Protein AF-A0A3P7LWZ2-F1 (afdb_monomer_lite)

Radius of gyration: 20.84 Å; chains: 1; bounding box: 49×43×46 Å

Sequence (109 aa):
MTAKSAREDRRKGWTEITTIMKRASNFDDTRKLYYLIPQASGKLSSLNDSVRDVNGGFIADNVAKVKRWREHFEHLLNCGTKPTAPNPCFIYNRASSISYLSSAMRPAF

Organism: Dibothriocephalus latus (NCBI:txid60516)

pLDDT: mean 71.64, std 17.67, range [28.81, 95.06]

Secondary structure (DSSP, 8-state):
-PPP-HHHHHHHHHHHHHHHHHHHHHTT-HHHHHHHHHHHTT---------B-TTS-B---HHHHHHHHHHHHHHHHTTTS---SS-GGGTS-SHHHHHHHHHHSS---

Structure (mmCIF, N/CA/C/O backbone):
data_AF-A0A3P7LWZ2-F1
#
_entry.id   AF-A0A3P7LWZ2-F1
#
loop_
_atom_site.group_PDB
_atom_site.id
_atom_site.type_symbol
_atom_site.label_atom_id
_atom_site.label_alt_id
_atom_site.label_comp_id
_atom_site.label_asym_id
_atom_site.label_entity_id
_atom_site.label_seq_id
_atom_site.pdbx_PDB_ins_code
_atom_site.Cartn_x
_atom_site.Cartn_y
_atom_site.Cartn_z
_atom_site.occupancy
_atom_site.B_iso_or_equiv
_atom_site.auth_seq_id
_atom_site.auth_comp_id
_atom_site.auth_asym_id
_atom_site.auth_atom_id
_atom_site.pdbx_PDB_model_num
ATOM 1 N N . MET A 1 1 ? -16.871 27.681 22.297 1.00 55.81 1 MET A N 1
ATOM 2 C CA . MET A 1 1 ? -16.242 26.923 21.192 1.00 55.81 1 MET A CA 1
ATOM 3 C C . MET A 1 1 ? -15.370 25.845 21.807 1.00 55.81 1 MET A C 1
ATOM 5 O O . MET A 1 1 ? -14.496 26.177 22.594 1.00 55.81 1 MET A O 1
ATOM 9 N N . THR A 1 2 ? -15.643 24.572 21.538 1.00 70.00 2 THR A N 1
ATOM 10 C CA . THR A 1 2 ? -14.879 23.450 22.105 1.00 70.00 2 THR A CA 1
ATOM 11 C C . THR A 1 2 ? -13.550 23.327 21.362 1.00 70.00 2 THR A C 1
ATOM 13 O O . THR A 1 2 ? -13.542 23.171 20.142 1.00 70.00 2 THR A O 1
ATOM 16 N N . ALA A 1 3 ? -12.426 23.445 22.070 1.00 77.19 3 ALA A N 1
ATOM 17 C CA . ALA A 1 3 ? -11.104 23.318 21.464 1.00 77.19 3 ALA A CA 1
ATOM 18 C C . ALA A 1 3 ? -10.899 21.884 20.945 1.00 77.19 3 ALA A C 1
ATOM 20 O O . ALA A 1 3 ? -11.051 20.920 21.697 1.00 77.19 3 ALA A O 1
ATOM 21 N N . LYS A 1 4 ? -10.565 21.736 19.656 1.00 82.19 4 LYS A N 1
ATOM 22 C CA . LYS A 1 4 ? -10.196 20.436 19.080 1.00 82.19 4 LYS A CA 1
ATOM 23 C C . LYS A 1 4 ? -8.919 19.933 19.752 1.00 82.19 4 LYS A C 1
ATOM 25 O O . LYS A 1 4 ? -7.936 20.664 19.844 1.00 82.19 4 LYS A O 1
ATOM 30 N N . SER A 1 5 ? -8.944 18.687 20.221 1.00 89.12 5 SER A N 1
ATOM 31 C CA . SER A 1 5 ? -7.816 18.050 20.899 1.00 89.12 5 SER A CA 1
ATOM 32 C C . SER A 1 5 ? -7.225 16.966 20.010 1.00 89.12 5 SER A C 1
ATOM 34 O O . SER A 1 5 ? -7.844 15.927 19.795 1.00 89.12 5 SER A O 1
ATOM 36 N N . ALA A 1 6 ? -5.980 17.162 19.574 1.00 88.75 6 ALA A N 1
ATOM 37 C CA . ALA A 1 6 ? -5.248 16.174 18.779 1.00 88.75 6 ALA A CA 1
ATOM 38 C C . ALA A 1 6 ? -5.133 14.804 19.480 1.00 88.75 6 ALA A C 1
ATOM 40 O O . ALA A 1 6 ? -5.048 13.763 18.828 1.00 88.75 6 ALA A O 1
ATOM 41 N N . ARG A 1 7 ? -5.147 14.786 20.821 1.00 89.19 7 ARG A N 1
ATOM 42 C CA . ARG A 1 7 ? -5.149 13.541 21.604 1.00 89.19 7 ARG A CA 1
ATOM 43 C C . ARG A 1 7 ? -6.454 12.771 21.429 1.00 89.19 7 ARG A C 1
ATOM 45 O O . ARG A 1 7 ? -6.420 11.550 21.298 1.00 89.19 7 ARG A O 1
ATOM 52 N N . GLU A 1 8 ? -7.574 13.484 21.416 1.00 90.81 8 GLU A N 1
ATOM 53 C CA . GLU A 1 8 ? -8.898 12.888 21.263 1.00 90.81 8 GLU A CA 1
ATOM 54 C C . GLU A 1 8 ? -9.111 12.371 19.838 1.00 90.81 8 GLU A C 1
ATOM 56 O O . GLU A 1 8 ? -9.557 11.239 19.655 1.00 90.81 8 GLU A O 1
ATOM 61 N N . ASP A 1 9 ? -8.672 13.135 18.836 1.00 86.94 9 ASP A N 1
ATOM 62 C CA . ASP A 1 9 ? -8.718 12.712 17.432 1.00 86.94 9 ASP A CA 1
ATOM 63 C C . ASP A 1 9 ? -7.891 11.437 17.203 1.00 86.94 9 ASP A C 1
ATOM 65 O O . ASP A 1 9 ? -8.357 10.480 16.580 1.00 86.94 9 ASP A O 1
ATOM 69 N N . ARG A 1 10 ? -6.686 11.368 17.787 1.00 87.56 10 ARG A N 1
ATOM 70 C CA . ARG A 1 10 ? -5.851 10.160 17.741 1.00 87.56 10 ARG A CA 1
ATOM 71 C C . ARG A 1 10 ? -6.535 8.972 18.415 1.00 87.56 10 ARG A C 1
ATOM 73 O O . ARG A 1 10 ? -6.518 7.873 17.864 1.00 87.56 10 ARG A O 1
ATOM 80 N N . ARG A 1 11 ? -7.127 9.172 19.599 1.00 88.88 11 ARG A N 1
ATOM 81 C CA . ARG A 1 11 ? -7.851 8.121 20.334 1.00 88.88 11 ARG A CA 1
ATOM 82 C C . ARG A 1 11 ? -8.994 7.560 19.490 1.00 88.88 11 ARG A C 1
ATOM 84 O O . ARG A 1 11 ? -9.110 6.342 19.365 1.00 88.88 11 ARG A O 1
ATOM 91 N N . LYS A 1 12 ? -9.768 8.442 18.855 1.00 90.50 12 LYS A N 1
ATOM 92 C CA . LYS A 1 12 ? -10.863 8.070 17.957 1.00 90.50 12 LYS A CA 1
ATOM 93 C C . LYS A 1 12 ? -10.370 7.241 16.765 1.00 90.50 12 LYS A C 1
ATOM 95 O O . LYS A 1 12 ? -10.927 6.176 16.501 1.00 90.50 12 LYS A O 1
ATOM 100 N N . GLY A 1 13 ? -9.275 7.655 16.123 1.00 86.56 13 GLY A N 1
ATOM 101 C CA . GLY A 1 13 ? -8.666 6.894 15.025 1.00 86.56 13 GLY A CA 1
ATOM 102 C C . GLY A 1 13 ? -8.256 5.471 15.428 1.00 86.56 13 GLY A C 1
ATOM 103 O O . GLY A 1 13 ? -8.552 4.512 14.719 1.00 86.56 13 GLY A O 1
ATOM 104 N N . TRP A 1 14 ? -7.661 5.293 16.613 1.00 88.19 14 TRP A N 1
ATOM 105 C CA . TRP A 1 14 ? -7.301 3.956 17.110 1.00 88.19 14 TRP A CA 1
ATOM 106 C C . TRP A 1 14 ? -8.509 3.074 17.415 1.00 88.19 14 TRP A C 1
ATOM 108 O O . TRP A 1 14 ? -8.487 1.874 17.119 1.00 88.19 14 TRP A O 1
ATOM 118 N N . THR A 1 15 ? -9.571 3.647 17.989 1.00 92.00 15 THR A N 1
ATOM 119 C CA . THR A 1 15 ? -10.803 2.891 18.258 1.00 92.00 15 THR A CA 1
ATOM 120 C C . THR A 1 15 ? -11.467 2.409 16.973 1.00 92.00 15 THR A C 1
ATOM 122 O O . THR A 1 15 ? -11.976 1.287 16.919 1.00 92.00 15 THR A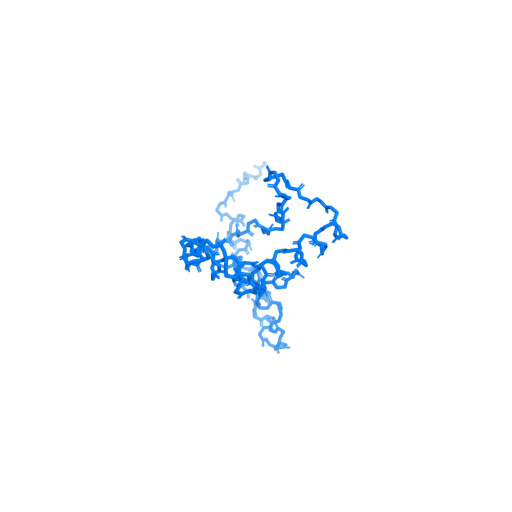 O 1
ATOM 125 N N . GLU A 1 16 ? -11.405 3.216 15.916 1.00 91.06 16 GLU A N 1
ATOM 126 C CA . GLU A 1 16 ? -11.945 2.870 14.608 1.00 91.06 16 GLU A CA 1
ATOM 127 C C . GLU A 1 16 ? -11.145 1.735 13.954 1.00 91.06 16 GLU A C 1
ATOM 129 O O . GLU A 1 16 ? -11.731 0.702 13.625 1.00 91.06 16 GLU A O 1
ATOM 134 N N . ILE A 1 17 ? -9.810 1.842 13.890 1.00 88.00 17 ILE A N 1
ATOM 135 C CA . ILE A 1 17 ? -8.930 0.780 13.360 1.00 88.00 17 ILE A CA 1
ATOM 136 C C . ILE A 1 17 ? -9.158 -0.544 14.102 1.00 88.00 17 ILE A C 1
ATOM 138 O O . ILE A 1 17 ? -9.350 -1.585 13.472 1.00 88.00 17 ILE A O 1
ATOM 142 N N . THR A 1 18 ? -9.222 -0.505 15.437 1.00 91.94 18 THR A N 1
ATOM 143 C CA . THR A 1 18 ? -9.465 -1.698 16.270 1.00 91.94 18 THR A CA 1
ATOM 144 C C . THR A 1 18 ? -10.814 -2.347 15.946 1.00 91.94 18 THR A C 1
ATOM 146 O O . THR A 1 18 ? -10.918 -3.569 15.827 1.00 91.94 18 THR A O 1
ATOM 149 N N . THR A 1 19 ? -11.857 -1.534 15.759 1.00 94.06 19 THR A N 1
ATOM 150 C CA . THR A 1 19 ? -13.205 -2.019 15.435 1.00 94.06 19 THR A CA 1
ATOM 151 C C . THR A 1 19 ? -13.247 -2.677 14.059 1.00 94.06 19 THR A C 1
ATOM 153 O O . THR A 1 19 ? -13.862 -3.734 13.896 1.00 94.06 19 THR A O 1
ATOM 156 N N . ILE A 1 20 ? -12.577 -2.085 13.067 1.00 91.12 20 ILE A N 1
ATOM 157 C CA . ILE A 1 20 ? -12.528 -2.632 11.708 1.00 91.12 20 ILE A CA 1
ATOM 158 C C . ILE A 1 20 ? -11.717 -3.935 11.689 1.00 91.12 20 ILE A C 1
ATOM 160 O O . ILE A 1 20 ? -12.185 -4.908 11.101 1.00 91.12 20 ILE A O 1
ATOM 164 N N . MET A 1 21 ? -10.569 -3.997 12.375 1.00 91.31 21 MET A N 1
ATOM 165 C CA . MET A 1 21 ? -9.768 -5.226 12.483 1.00 91.31 21 MET A CA 1
ATOM 166 C C . MET A 1 21 ? -10.558 -6.359 13.139 1.00 91.31 21 MET A C 1
ATOM 168 O O . MET A 1 21 ? -10.573 -7.473 12.622 1.00 91.31 21 MET A O 1
ATOM 172 N N . LYS A 1 22 ? -11.279 -6.068 14.229 1.00 93.62 22 LYS A N 1
ATOM 173 C CA . LYS A 1 22 ? -12.130 -7.057 14.905 1.00 93.62 22 LYS A CA 1
ATOM 174 C C . LYS A 1 22 ? -13.222 -7.594 13.979 1.00 93.62 22 LYS A C 1
ATOM 176 O O . LYS A 1 22 ? -13.439 -8.798 13.925 1.00 93.62 22 LYS A O 1
ATOM 181 N N . ARG A 1 23 ? -13.890 -6.717 13.221 1.00 94.56 23 ARG A N 1
ATOM 182 C CA . ARG A 1 23 ? -14.892 -7.140 12.228 1.00 94.56 23 ARG A CA 1
ATOM 183 C C . ARG A 1 23 ? -14.268 -7.988 11.126 1.00 94.56 23 ARG A C 1
ATOM 185 O O . ARG A 1 23 ? -14.815 -9.033 10.815 1.00 94.56 23 ARG A O 1
ATOM 192 N N . ALA A 1 24 ? -13.137 -7.562 10.566 1.00 91.75 24 ALA A N 1
ATOM 193 C CA . ALA A 1 24 ? -12.443 -8.310 9.521 1.00 91.75 24 ALA A CA 1
ATOM 194 C C . ALA A 1 24 ? -12.023 -9.707 10.006 1.00 91.75 24 ALA A C 1
ATOM 196 O O . ALA A 1 24 ? -12.224 -10.675 9.285 1.00 91.75 24 ALA A O 1
ATOM 197 N N . SER A 1 25 ? -11.544 -9.827 11.249 1.00 90.94 25 SER A N 1
ATOM 198 C CA . SER A 1 2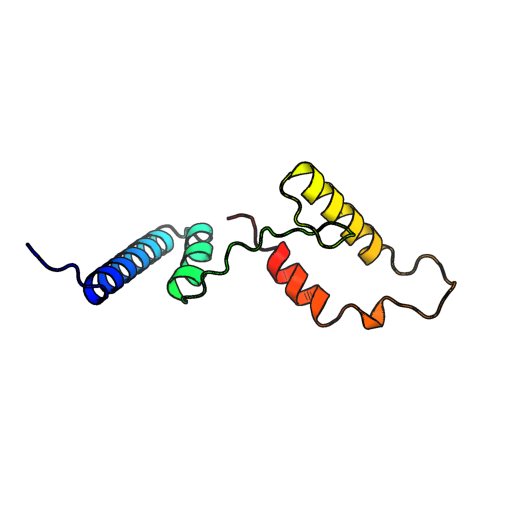5 ? -11.236 -11.122 11.869 1.00 90.94 25 SER A CA 1
ATOM 199 C C . SER A 1 25 ? -12.469 -11.999 12.050 1.00 90.94 25 SER A C 1
ATOM 201 O O . SER A 1 25 ? -12.390 -13.191 11.803 1.00 90.94 25 SER A O 1
ATOM 203 N N . ASN A 1 26 ? -13.608 -11.435 12.456 1.00 95.06 26 ASN A N 1
ATOM 204 C CA . ASN A 1 26 ? -14.843 -12.210 12.604 1.00 95.06 26 ASN A CA 1
ATOM 205 C C . ASN A 1 26 ? -15.396 -12.724 11.263 1.00 95.06 26 ASN A C 1
ATOM 207 O O . ASN A 1 26 ? -16.155 -13.686 11.254 1.00 95.06 26 ASN A O 1
ATOM 211 N N . PHE A 1 27 ? -15.066 -12.056 10.156 1.00 93.75 27 PHE A N 1
ATOM 212 C CA . PHE A 1 27 ? -15.481 -12.446 8.807 1.00 93.75 27 PHE A CA 1
ATOM 213 C C . PHE A 1 27 ? -14.392 -13.216 8.043 1.00 93.75 27 PHE A C 1
ATOM 215 O O . PHE A 1 27 ? -14.557 -13.431 6.845 1.00 93.75 27 PHE A O 1
ATOM 222 N N . ASP A 1 28 ? -13.280 -13.579 8.699 1.00 92.44 28 ASP A N 1
ATOM 223 C CA . ASP A 1 28 ? -12.083 -1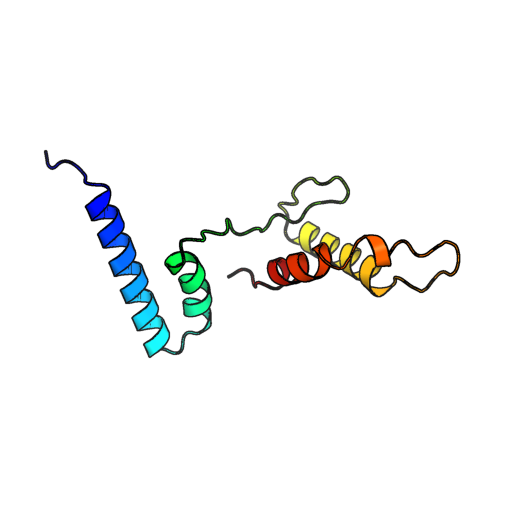4.155 8.066 1.00 92.44 28 ASP A CA 1
ATOM 224 C C . ASP A 1 28 ? -11.630 -13.390 6.803 1.00 92.44 28 ASP A C 1
ATOM 226 O O . ASP A 1 28 ? -11.055 -13.940 5.858 1.00 92.44 28 ASP A O 1
ATOM 230 N N . ASP A 1 29 ? -11.857 -12.072 6.791 1.00 91.44 29 ASP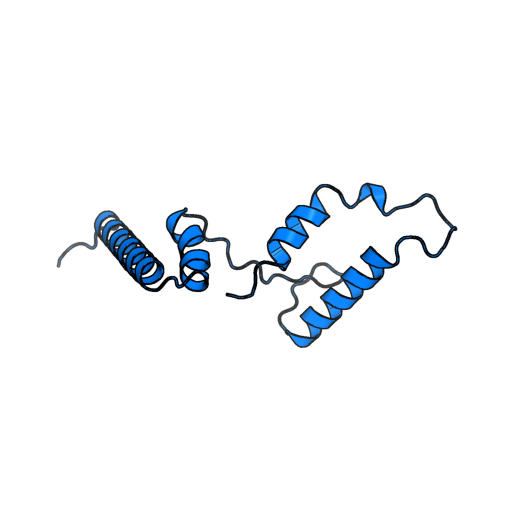 A N 1
ATOM 231 C CA . ASP A 1 29 ? -11.484 -11.176 5.700 1.00 91.44 29 ASP A CA 1
ATOM 232 C C . ASP A 1 29 ? -9.990 -10.849 5.798 1.00 91.44 29 ASP A C 1
ATOM 234 O O . ASP A 1 29 ? -9.544 -9.779 6.234 1.00 91.44 29 ASP A O 1
ATOM 238 N N . THR A 1 30 ? -9.200 -11.843 5.407 1.00 88.50 30 THR A N 1
ATOM 239 C CA . THR A 1 30 ? -7.735 -11.820 5.412 1.00 88.50 30 THR A CA 1
ATOM 240 C C . THR A 1 30 ? -7.160 -10.694 4.553 1.00 88.50 30 THR A C 1
ATOM 242 O O . THR A 1 30 ? -6.126 -10.127 4.913 1.00 88.50 30 THR A O 1
ATOM 245 N N . ARG A 1 31 ? -7.843 -10.298 3.467 1.00 87.44 31 ARG A N 1
ATOM 246 C CA . ARG A 1 31 ? -7.443 -9.149 2.634 1.00 87.44 31 ARG A CA 1
ATOM 247 C C . ARG A 1 31 ? -7.552 -7.852 3.420 1.00 87.44 31 ARG A C 1
ATOM 249 O O . ARG A 1 31 ? -6.605 -7.074 3.482 1.00 87.44 31 ARG A O 1
ATOM 256 N N . LYS A 1 32 ? -8.681 -7.639 4.088 1.00 87.38 32 LYS A N 1
ATOM 257 C CA . LYS A 1 32 ? -8.909 -6.429 4.879 1.00 87.38 32 LYS A CA 1
ATOM 258 C C . LYS A 1 32 ? -7.996 -6.354 6.100 1.00 87.38 32 LYS A C 1
ATOM 260 O O . LYS A 1 32 ? -7.493 -5.277 6.417 1.00 87.38 32 LYS A O 1
ATOM 265 N N . LEU A 1 33 ? -7.712 -7.489 6.740 1.00 87.12 33 LEU A N 1
ATOM 266 C CA . LEU A 1 33 ? -6.694 -7.571 7.791 1.00 87.12 33 LEU A CA 1
ATOM 267 C C . LEU A 1 33 ? -5.305 -7.168 7.274 1.00 87.12 33 LEU A C 1
ATOM 269 O O . LEU A 1 33 ? -4.613 -6.402 7.946 1.00 87.12 33 LEU A O 1
ATOM 273 N N . TYR A 1 34 ? -4.923 -7.604 6.071 1.00 83.12 34 TYR A N 1
ATOM 274 C CA . TYR A 1 34 ? -3.639 -7.251 5.463 1.00 83.12 34 TYR A CA 1
ATOM 275 C C . TYR A 1 34 ? -3.455 -5.730 5.273 1.00 83.12 34 TYR A C 1
ATOM 277 O O . TYR A 1 34 ? -2.359 -5.235 5.542 1.00 83.12 34 TYR A O 1
ATOM 285 N N . TYR A 1 35 ? -4.501 -4.958 4.930 1.00 82.56 35 TYR A N 1
ATOM 286 C CA . TYR A 1 35 ? -4.408 -3.478 4.854 1.00 82.56 35 TYR A CA 1
ATOM 287 C C . TYR A 1 35 ? -4.359 -2.780 6.196 1.00 82.56 35 TYR A C 1
ATOM 289 O O . TYR A 1 35 ? -3.739 -1.723 6.331 1.00 82.56 35 TYR A O 1
ATOM 297 N N . LEU A 1 36 ? -5.036 -3.344 7.191 1.00 85.81 36 LEU A N 1
ATOM 298 C CA . LEU A 1 36 ? -5.160 -2.711 8.497 1.00 85.81 36 LEU A CA 1
ATOM 299 C C . LEU A 1 36 ? -3.897 -2.885 9.340 1.00 85.81 36 LEU A C 1
ATOM 301 O O . LEU A 1 36 ? -3.599 -2.018 10.156 1.00 85.81 36 LEU A O 1
ATOM 305 N N . ILE A 1 37 ? -3.122 -3.954 9.128 1.00 84.75 37 ILE A N 1
ATOM 306 C CA . ILE A 1 37 ? -1.869 -4.210 9.856 1.00 84.75 37 ILE A CA 1
ATOM 307 C C . ILE A 1 37 ? -0.853 -3.056 9.686 1.00 84.75 37 ILE A C 1
ATOM 309 O O . ILE A 1 37 ? -0.357 -2.560 10.701 1.00 84.75 37 ILE A O 1
ATOM 313 N N . PRO A 1 38 ? -0.563 -2.548 8.468 1.00 81.00 38 PRO A N 1
ATOM 314 C CA . PRO A 1 38 ? 0.264 -1.355 8.283 1.00 81.00 38 PRO A CA 1
ATOM 315 C C . PRO A 1 38 ? -0.270 -0.117 9.013 1.00 81.00 38 PRO A C 1
ATOM 317 O O . PRO A 1 38 ? 0.494 0.543 9.721 1.00 81.00 38 PRO A O 1
ATOM 320 N N . GLN A 1 39 ? -1.578 0.155 8.922 1.00 78.25 39 GLN A N 1
ATOM 321 C CA . GLN A 1 39 ? -2.206 1.306 9.585 1.00 78.25 39 GLN A CA 1
ATOM 322 C C . GLN A 1 39 ? -2.083 1.216 11.111 1.00 78.25 39 GLN A C 1
ATOM 324 O O . GLN A 1 39 ? -1.668 2.175 11.761 1.00 78.25 39 GLN A O 1
ATOM 329 N N . ALA A 1 40 ? -2.348 0.036 11.676 1.00 78.38 40 ALA A N 1
ATOM 330 C CA . ALA A 1 40 ? -2.197 -0.241 13.100 1.00 78.38 40 ALA A CA 1
ATOM 331 C C . ALA A 1 40 ? -0.730 -0.232 13.564 1.00 78.38 40 ALA A C 1
ATOM 333 O O . ALA A 1 40 ? -0.449 0.017 14.731 1.00 78.38 40 ALA A O 1
ATOM 334 N N . SER A 1 41 ? 0.224 -0.473 12.662 1.00 77.06 41 SER A N 1
ATOM 335 C CA . SER A 1 41 ? 1.657 -0.396 12.970 1.00 77.06 41 SER A CA 1
ATOM 336 C C . SER A 1 41 ? 2.227 1.028 12.909 1.00 77.06 41 SER A C 1
ATOM 338 O O . SER A 1 41 ? 3.410 1.227 13.179 1.00 77.06 41 SER A O 1
ATOM 340 N N . GLY A 1 42 ? 1.428 2.025 12.507 1.00 70.38 42 GLY A N 1
ATOM 341 C CA . GLY A 1 42 ? 1.896 3.399 12.292 1.00 70.38 42 GLY A CA 1
ATOM 342 C C . GLY A 1 42 ? 2.819 3.567 11.077 1.00 70.38 42 GLY A C 1
ATOM 343 O O . GLY A 1 42 ? 3.191 4.691 10.743 1.00 70.38 42 GLY A O 1
ATOM 344 N N . LYS A 1 43 ? 3.153 2.481 10.366 1.00 66.81 43 LYS A N 1
ATOM 345 C CA . LYS A 1 43 ? 3.734 2.529 9.024 1.00 66.81 43 LYS A CA 1
ATOM 346 C C . LYS A 1 43 ? 2.609 2.781 8.027 1.00 66.81 43 LYS A C 1
ATOM 348 O O . LYS A 1 43 ? 2.122 1.860 7.373 1.00 66.81 43 LYS A O 1
ATOM 353 N N . LEU A 1 44 ? 2.257 4.051 7.837 1.00 55.94 44 LEU A N 1
ATOM 354 C CA . LEU A 1 44 ? 1.806 4.472 6.515 1.00 55.94 44 LEU A CA 1
ATOM 355 C C . LEU A 1 44 ? 3.014 4.334 5.585 1.00 55.94 44 LEU A C 1
ATOM 357 O O . LEU A 1 44 ? 3.763 5.285 5.368 1.00 55.94 44 LEU A O 1
ATOM 361 N N . SER A 1 45 ? 3.247 3.136 5.046 1.00 54.78 45 SER A N 1
ATOM 362 C CA . SER A 1 45 ? 3.939 3.085 3.769 1.00 54.78 45 SER A CA 1
ATOM 363 C C . SER A 1 45 ? 3.018 3.834 2.821 1.00 54.78 45 SER A C 1
ATOM 365 O O . SER A 1 45 ? 1.964 3.306 2.468 1.00 54.78 45 SER A O 1
ATOM 367 N N . SER A 1 46 ? 3.373 5.078 2.479 1.00 51.81 46 SER A N 1
ATOM 368 C CA . SER A 1 46 ? 2.914 5.688 1.233 1.00 51.81 46 SER A CA 1
ATOM 369 C C . SER A 1 46 ? 2.943 4.566 0.208 1.00 51.81 46 SER A C 1
ATOM 371 O O . SER A 1 46 ? 4.001 3.947 0.047 1.00 51.81 46 SER A O 1
ATOM 373 N N . LEU A 1 47 ? 1.766 4.187 -0.301 1.00 51.19 47 LEU A N 1
ATOM 374 C CA . LEU A 1 47 ? 1.607 3.086 -1.237 1.00 51.19 47 LEU A CA 1
ATOM 375 C C . LEU A 1 47 ? 2.645 3.334 -2.323 1.00 51.19 47 LEU A C 1
ATOM 377 O O . LEU A 1 47 ? 2.549 4.311 -3.063 1.00 51.19 47 LEU A O 1
ATOM 381 N N . ASN A 1 48 ? 3.717 2.547 -2.305 1.00 55.81 48 ASN A N 1
ATOM 382 C CA . ASN A 1 48 ? 4.924 2.850 -3.057 1.00 55.81 48 ASN A CA 1
ATOM 383 C C . ASN A 1 48 ? 4.698 2.352 -4.486 1.00 55.81 48 ASN A C 1
ATOM 385 O O . ASN A 1 48 ? 5.424 1.506 -4.991 1.00 55.81 48 ASN A O 1
ATOM 389 N N . ASP A 1 49 ? 3.646 2.867 -5.123 1.00 57.69 49 ASP A N 1
ATOM 390 C CA . ASP A 1 49 ? 3.246 2.635 -6.510 1.00 57.69 49 ASP A CA 1
ATOM 391 C C . ASP A 1 49 ? 4.154 3.428 -7.469 1.00 57.69 49 ASP A C 1
ATOM 393 O O . ASP A 1 49 ? 3.757 3.986 -8.491 1.00 57.69 49 ASP A O 1
ATOM 397 N N . SER A 1 50 ? 5.418 3.542 -7.073 1.00 68.81 50 SER A N 1
ATOM 398 C CA . SER A 1 50 ? 6.408 4.409 -7.672 1.00 68.81 50 SER A CA 1
ATOM 399 C C . SER A 1 50 ? 7.303 3.569 -8.584 1.00 68.81 50 SER A C 1
ATOM 401 O O . SER A 1 50 ? 8.511 3.426 -8.399 1.00 68.81 50 SER A O 1
ATOM 403 N N . VAL A 1 51 ? 6.679 2.945 -9.589 1.00 75.12 51 VAL A N 1
ATOM 404 C CA . VAL A 1 51 ? 7.422 2.290 -10.673 1.00 75.12 51 VAL A CA 1
ATOM 405 C C . VAL A 1 51 ? 8.171 3.377 -11.432 1.00 75.12 51 VAL A C 1
ATOM 407 O O . VAL A 1 51 ? 7.573 4.364 -11.864 1.00 75.12 51 VAL A O 1
ATOM 410 N N . ARG A 1 52 ? 9.487 3.209 -11.568 1.00 82.19 52 ARG A N 1
ATOM 411 C CA . ARG A 1 52 ? 10.355 4.165 -12.254 1.00 82.19 52 ARG A CA 1
ATOM 412 C C . ARG A 1 52 ? 10.727 3.676 -13.649 1.00 82.19 52 ARG A C 1
ATOM 414 O O . ARG A 1 52 ? 10.939 2.479 -13.862 1.00 82.19 52 ARG A O 1
ATOM 421 N N . ASP A 1 53 ? 10.825 4.600 -14.590 1.00 79.19 53 ASP A N 1
ATOM 422 C CA . ASP A 1 53 ? 11.362 4.341 -15.921 1.00 79.19 53 ASP A CA 1
ATOM 423 C C . ASP A 1 53 ? 12.885 4.098 -15.881 1.00 79.19 53 ASP A C 1
ATOM 425 O O . ASP A 1 53 ? 13.515 4.090 -14.819 1.00 79.19 53 ASP A O 1
ATOM 429 N N . VAL A 1 54 ? 13.489 3.852 -17.046 1.00 77.69 54 VAL A N 1
ATOM 430 C CA . VAL A 1 54 ? 14.947 3.651 -17.182 1.00 77.69 54 VAL A CA 1
ATOM 431 C C . VAL A 1 54 ? 15.746 4.870 -16.698 1.00 77.69 54 VAL A C 1
ATOM 433 O O . VAL A 1 54 ? 16.864 4.710 -16.218 1.00 77.69 54 VAL A O 1
ATOM 436 N N . ASN A 1 55 ? 15.161 6.066 -16.769 1.00 83.44 55 ASN A N 1
ATOM 437 C CA . ASN A 1 55 ? 15.780 7.333 -16.384 1.00 83.44 55 ASN A CA 1
ATOM 438 C C . ASN A 1 55 ? 15.516 7.700 -14.909 1.00 83.44 55 ASN A C 1
ATOM 440 O O . ASN A 1 55 ? 15.966 8.744 -14.437 1.00 83.44 55 ASN A O 1
ATOM 444 N N . GLY A 1 56 ? 14.797 6.853 -14.163 1.00 76.81 56 GLY A N 1
ATOM 445 C CA . GLY A 1 56 ? 14.473 7.052 -12.752 1.00 76.81 56 GLY A CA 1
ATOM 446 C C . GLY A 1 56 ? 13.232 7.913 -12.475 1.00 76.81 56 GLY A C 1
ATOM 447 O O . GLY A 1 56 ? 12.948 8.166 -11.297 1.00 76.81 56 GLY A O 1
ATOM 448 N N . GLY A 1 57 ? 12.500 8.338 -13.510 1.00 83.44 57 GLY A N 1
ATOM 449 C CA . GLY A 1 57 ? 11.253 9.102 -13.418 1.00 83.44 57 GLY A CA 1
ATOM 450 C C . GLY A 1 57 ? 10.043 8.216 -13.117 1.00 83.44 57 GLY A C 1
ATOM 451 O O . GLY A 1 57 ? 10.019 7.048 -13.489 1.00 83.44 57 GLY A O 1
ATOM 452 N N . PHE A 1 58 ? 9.035 8.741 -12.417 1.00 81.06 58 PHE A N 1
ATOM 453 C CA . PHE A 1 58 ? 7.856 7.955 -12.034 1.00 81.06 58 PHE A CA 1
ATOM 454 C C . PHE A 1 58 ? 6.895 7.742 -13.204 1.00 81.06 58 PHE A C 1
ATOM 456 O O . PHE A 1 58 ? 6.536 8.682 -13.911 1.00 81.06 58 PHE A O 1
ATOM 463 N N . ILE A 1 59 ? 6.427 6.506 -13.359 1.00 82.25 59 ILE A N 1
ATOM 464 C CA . ILE A 1 59 ? 5.449 6.125 -14.372 1.00 82.25 59 ILE A CA 1
ATOM 465 C C . ILE A 1 59 ? 4.057 6.176 -13.742 1.00 82.25 59 ILE A C 1
ATOM 467 O O . ILE A 1 59 ? 3.755 5.394 -12.846 1.00 82.25 59 ILE A O 1
ATOM 471 N N . ALA A 1 60 ? 3.201 7.078 -14.220 1.00 81.12 60 ALA A N 1
ATOM 472 C CA . ALA A 1 60 ? 1.815 7.176 -13.758 1.00 81.12 60 ALA A CA 1
ATOM 473 C C . ALA A 1 60 ? 0.880 6.179 -14.470 1.00 81.12 60 ALA A C 1
ATOM 475 O O . ALA A 1 60 ? -0.034 5.640 -13.851 1.00 81.12 60 ALA A O 1
ATOM 476 N N . ASP A 1 61 ? 1.121 5.917 -15.758 1.00 86.25 61 ASP A N 1
ATOM 477 C CA . ASP A 1 61 ? 0.267 5.062 -16.586 1.00 86.25 61 ASP A CA 1
ATOM 478 C C . ASP A 1 61 ? 0.451 3.566 -16.280 1.00 86.25 61 ASP A C 1
ATOM 480 O O . ASP A 1 61 ? 1.560 3.033 -16.322 1.00 86.25 61 ASP A O 1
ATOM 484 N N . ASN A 1 62 ? -0.654 2.861 -16.033 1.00 80.94 62 ASN A N 1
ATOM 485 C CA . ASN A 1 62 ? -0.637 1.441 -15.683 1.00 80.94 62 ASN A CA 1
ATOM 486 C C . ASN A 1 62 ? -0.143 0.552 -16.834 1.00 80.94 62 ASN A C 1
ATOM 488 O O . ASN A 1 62 ? 0.537 -0.445 -16.580 1.00 80.94 62 ASN A O 1
ATOM 492 N N . VAL A 1 63 ? -0.427 0.906 -18.093 1.00 84.00 63 VAL A N 1
ATOM 493 C CA . VAL A 1 63 ? 0.062 0.131 -19.248 1.00 84.00 63 VAL A CA 1
ATOM 494 C C . VAL A 1 63 ? 1.585 0.243 -19.348 1.00 84.00 63 VAL A C 1
ATOM 496 O O . VAL A 1 63 ? 2.278 -0.766 -19.514 1.00 84.00 63 VAL A O 1
ATOM 499 N N . ALA A 1 64 ? 2.124 1.448 -19.173 1.00 83.19 64 ALA A N 1
ATOM 500 C CA . ALA A 1 64 ? 3.557 1.699 -19.112 1.00 83.19 64 ALA A CA 1
ATOM 501 C C . ALA A 1 64 ? 4.224 1.017 -17.906 1.00 83.19 64 ALA A C 1
ATOM 503 O O . ALA A 1 64 ? 5.308 0.452 -18.061 1.00 83.19 64 ALA A O 1
ATOM 504 N N . LYS A 1 65 ? 3.568 0.968 -16.737 1.00 82.44 65 LYS A N 1
ATOM 505 C CA . LYS A 1 65 ? 4.064 0.197 -15.584 1.00 82.44 65 LYS A CA 1
ATOM 506 C C . LYS A 1 65 ? 4.221 -1.278 -15.940 1.00 82.44 65 LYS A C 1
ATOM 508 O O . LYS A 1 65 ? 5.291 -1.837 -15.731 1.00 82.44 65 LYS A O 1
ATOM 513 N N . VAL A 1 66 ? 3.193 -1.908 -16.517 1.00 80.19 66 VAL A N 1
ATOM 514 C CA . VAL A 1 66 ? 3.229 -3.335 -16.900 1.00 80.19 66 VAL A CA 1
ATOM 515 C C . VAL A 1 66 ? 4.326 -3.620 -17.930 1.00 80.19 66 VAL A C 1
ATOM 517 O O . VAL A 1 66 ? 5.022 -4.632 -17.821 1.00 80.19 66 VAL A O 1
ATOM 520 N N . LYS A 1 67 ? 4.531 -2.726 -18.905 1.00 84.81 67 LYS A N 1
ATOM 521 C CA . LYS A 1 67 ? 5.662 -2.832 -19.842 1.00 84.81 67 LYS A CA 1
ATOM 522 C C . LYS A 1 67 ? 7.005 -2.755 -19.117 1.00 84.81 67 LYS A C 1
ATOM 524 O O . LYS A 1 67 ? 7.859 -3.607 -19.341 1.00 84.81 67 LYS A O 1
ATOM 529 N N . ARG A 1 68 ? 7.156 -1.810 -18.187 1.00 85.75 68 ARG A N 1
ATOM 530 C CA . ARG A 1 68 ? 8.381 -1.657 -17.397 1.00 85.75 68 ARG A CA 1
ATOM 531 C C . ARG A 1 68 ? 8.680 -2.884 -16.533 1.00 85.75 68 ARG A C 1
ATOM 533 O O . ARG A 1 68 ? 9.832 -3.297 -16.428 1.00 85.75 68 ARG A O 1
ATOM 540 N N . TRP A 1 69 ? 7.646 -3.498 -15.962 1.00 82.06 69 TRP A N 1
ATOM 541 C CA . TRP A 1 69 ? 7.762 -4.766 -15.241 1.00 82.06 69 TRP A CA 1
ATOM 542 C C . TRP A 1 69 ? 8.278 -5.885 -16.139 1.00 82.06 69 TRP A C 1
ATOM 544 O O . TRP A 1 69 ? 9.212 -6.588 -15.756 1.00 82.06 69 TRP A O 1
ATOM 554 N N . ARG A 1 70 ? 7.706 -6.029 -17.340 1.00 83.94 70 ARG A N 1
ATOM 555 C CA . ARG A 1 70 ? 8.142 -7.032 -18.318 1.00 83.94 70 ARG A CA 1
ATOM 556 C C . ARG A 1 70 ? 9.626 -6.880 -18.646 1.00 83.94 70 ARG A C 1
ATOM 558 O O . ARG A 1 70 ? 10.356 -7.853 -18.513 1.00 83.94 70 ARG A O 1
ATOM 565 N N . GLU A 1 71 ? 10.072 -5.672 -18.983 1.00 81.00 71 GLU A N 1
ATOM 566 C CA . GLU A 1 71 ? 11.486 -5.385 -19.275 1.00 81.00 71 GLU A CA 1
ATOM 567 C C . GLU A 1 71 ? 12.400 -5.738 -18.095 1.00 81.00 71 GLU A C 1
ATOM 569 O O . GLU A 1 71 ? 13.426 -6.398 -18.262 1.00 81.00 71 GLU A O 1
ATOM 574 N N . HIS A 1 72 ? 12.021 -5.329 -16.880 1.00 77.50 72 HIS A N 1
ATOM 575 C CA . HIS A 1 72 ? 12.796 -5.625 -15.677 1.00 77.50 72 HIS A CA 1
ATOM 576 C C . HIS A 1 72 ? 12.952 -7.138 -15.462 1.00 77.50 72 HIS A C 1
ATOM 578 O O . HIS A 1 72 ? 14.052 -7.614 -15.175 1.00 77.50 72 HIS A O 1
ATOM 584 N N . PHE A 1 73 ? 11.871 -7.907 -15.628 1.00 75.62 73 PHE A N 1
ATOM 585 C CA . PHE A 1 73 ? 11.915 -9.363 -15.502 1.00 75.62 73 PHE A CA 1
ATOM 586 C C . PHE A 1 73 ? 12.654 -10.040 -16.656 1.00 75.62 73 PHE A C 1
ATOM 588 O O . PHE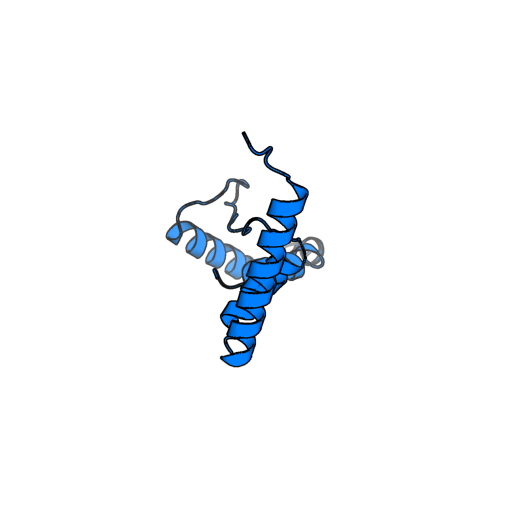 A 1 73 ? 13.373 -11.000 -16.408 1.00 75.62 73 PHE A O 1
ATOM 595 N N . GLU A 1 74 ? 12.550 -9.543 -17.888 1.00 78.94 74 GLU A N 1
ATOM 596 C CA . GLU A 1 74 ? 13.321 -10.068 -19.019 1.00 78.94 74 GLU A CA 1
ATOM 597 C C . GLU A 1 74 ? 14.826 -9.914 -18.789 1.00 78.94 74 GLU A C 1
ATOM 599 O O . GLU A 1 74 ? 15.575 -10.865 -19.003 1.00 78.94 74 GLU A O 1
ATOM 604 N N . HIS A 1 75 ? 15.285 -8.766 -18.288 1.00 72.25 75 HIS A N 1
ATOM 605 C CA . HIS A 1 75 ? 16.697 -8.581 -17.941 1.00 72.25 75 HIS A CA 1
ATOM 606 C C . HIS A 1 75 ? 17.132 -9.435 -16.748 1.00 72.25 75 HIS A C 1
ATOM 608 O O . HIS A 1 75 ? 18.236 -9.982 -16.752 1.00 72.25 75 HIS A O 1
ATOM 614 N N . LEU A 1 76 ? 16.272 -9.562 -15.734 1.00 69.19 76 LEU A N 1
ATOM 615 C CA . LEU A 1 76 ? 16.562 -10.354 -14.542 1.00 69.19 76 LEU A CA 1
ATOM 616 C C . LEU A 1 76 ? 16.660 -11.853 -14.863 1.00 69.19 76 LEU A C 1
ATOM 618 O O . LEU A 1 76 ? 17.592 -12.515 -14.413 1.00 69.19 76 LEU A O 1
ATOM 622 N N . LEU A 1 77 ? 15.709 -12.381 -15.637 1.00 71.75 77 LEU A N 1
ATOM 623 C CA . LEU A 1 77 ? 15.571 -13.812 -15.919 1.00 71.75 77 LEU A CA 1
ATOM 624 C C . LEU A 1 77 ? 16.483 -14.287 -17.055 1.00 71.75 77 LEU A C 1
ATOM 626 O O . LEU A 1 77 ? 16.918 -15.434 -17.035 1.00 71.75 77 LEU A O 1
ATOM 630 N N . ASN A 1 78 ? 16.822 -13.419 -18.015 1.00 68.06 78 ASN A N 1
ATOM 631 C CA . ASN A 1 78 ? 17.739 -13.765 -19.108 1.00 68.06 78 ASN A CA 1
ATOM 632 C C . ASN A 1 78 ? 19.213 -13.480 -18.782 1.00 68.06 78 ASN A C 1
ATOM 634 O O . ASN A 1 78 ? 20.071 -13.591 -19.668 1.00 68.06 78 ASN A O 1
ATOM 638 N N . CYS A 1 79 ? 19.530 -13.128 -17.531 1.00 54.84 79 CYS A N 1
ATOM 639 C CA . CYS A 1 79 ? 20.910 -12.957 -17.109 1.00 54.84 79 CYS A CA 1
ATOM 640 C C . CYS A 1 79 ? 21.653 -14.303 -17.125 1.00 54.84 79 CYS A C 1
ATOM 642 O O . CYS A 1 79 ? 21.557 -15.098 -16.196 1.00 54.84 79 CYS A O 1
ATOM 644 N N . GLY A 1 80 ? 22.382 -14.561 -18.213 1.00 55.38 80 GLY A N 1
ATOM 645 C CA . GLY A 1 80 ? 23.151 -15.794 -18.418 1.00 55.38 80 GLY A CA 1
ATOM 646 C C . GLY A 1 80 ? 23.224 -16.280 -19.867 1.00 55.38 80 GLY A C 1
ATOM 647 O O . GLY A 1 80 ? 23.979 -17.199 -20.158 1.00 55.38 80 GLY A O 1
ATOM 648 N N . THR A 1 81 ? 22.489 -15.668 -20.800 1.00 51.50 81 THR A N 1
ATOM 649 C CA . THR A 1 81 ? 22.413 -16.154 -22.193 1.00 51.50 81 THR A CA 1
ATOM 650 C C . THR A 1 81 ? 23.520 -15.642 -23.121 1.00 51.50 81 THR A C 1
ATOM 652 O O . THR A 1 81 ? 23.621 -16.110 -24.254 1.00 51.50 81 THR A O 1
ATOM 655 N N . LYS A 1 82 ? 24.397 -14.733 -22.668 1.00 52.69 82 LYS A N 1
ATOM 656 C CA . LYS A 1 82 ? 25.535 -14.256 -23.471 1.00 52.69 82 LYS A CA 1
ATOM 657 C C . LYS A 1 82 ? 26.846 -14.290 -22.672 1.00 52.69 82 LYS A C 1
ATOM 659 O O . LYS A 1 82 ? 27.036 -13.448 -21.795 1.00 52.69 82 LYS A O 1
ATOM 664 N N . PRO A 1 83 ? 27.774 -15.220 -22.965 1.00 49.50 83 PRO A N 1
ATOM 665 C CA . PRO A 1 83 ? 29.087 -15.252 -22.336 1.00 49.50 83 PRO A CA 1
ATOM 666 C C . PRO A 1 83 ? 30.002 -14.233 -23.024 1.00 49.50 83 PRO A C 1
ATOM 668 O O . PRO A 1 83 ? 30.832 -14.577 -23.860 1.00 49.50 83 PRO A O 1
ATOM 671 N N . THR A 1 84 ? 29.830 -12.944 -22.734 1.00 51.59 84 THR A N 1
ATOM 672 C CA . THR A 1 84 ? 30.808 -11.920 -23.142 1.00 51.59 84 THR A CA 1
ATOM 673 C C . THR A 1 84 ? 30.793 -10.741 -22.171 1.00 51.59 84 THR A C 1
ATOM 675 O O . THR A 1 84 ? 30.323 -9.667 -22.521 1.00 51.59 84 THR A O 1
ATOM 678 N N . ALA A 1 85 ? 31.236 -10.969 -20.930 1.00 53.41 85 ALA A N 1
ATOM 679 C CA . ALA A 1 85 ? 31.818 -9.989 -19.991 1.00 53.41 85 ALA A CA 1
ATOM 680 C C . ALA A 1 85 ? 31.818 -10.570 -18.559 1.00 53.41 85 ALA A C 1
ATOM 682 O O . ALA A 1 85 ? 31.014 -11.460 -18.273 1.00 53.41 85 ALA A O 1
ATOM 683 N N . PRO A 1 86 ? 32.666 -10.076 -17.634 1.00 49.72 86 PRO A N 1
ATOM 684 C CA . PRO A 1 86 ? 32.571 -10.427 -16.220 1.00 49.72 86 PRO A CA 1
ATOM 685 C C . PRO A 1 86 ? 31.185 -10.025 -15.699 1.00 49.72 86 PRO A C 1
ATOM 687 O O . PRO A 1 86 ? 30.798 -8.861 -15.765 1.00 49.72 86 PRO A O 1
ATOM 690 N N . ASN A 1 87 ? 30.425 -11.018 -15.244 1.00 51.50 87 ASN A N 1
ATOM 691 C CA . ASN A 1 87 ? 29.006 -10.942 -14.901 1.00 51.50 87 ASN A CA 1
ATOM 692 C C . ASN A 1 87 ? 28.628 -9.727 -14.018 1.00 51.50 87 ASN A C 1
ATOM 694 O O . ASN A 1 87 ? 28.931 -9.733 -12.822 1.00 51.50 87 ASN A O 1
ATOM 698 N N . PRO A 1 88 ? 27.857 -8.747 -14.531 1.00 52.00 88 PRO A N 1
ATOM 699 C CA . PRO A 1 88 ? 27.345 -7.631 -13.728 1.00 52.00 88 PRO A CA 1
ATOM 700 C C . PRO A 1 88 ? 26.228 -8.040 -12.749 1.00 52.00 88 PRO A C 1
ATOM 702 O O . PRO A 1 88 ? 25.942 -7.320 -11.794 1.00 52.00 88 PRO A O 1
ATOM 705 N N . CYS A 1 89 ? 25.578 -9.191 -12.962 1.00 52.59 89 CYS A N 1
ATOM 706 C CA . CYS A 1 89 ? 24.355 -9.550 -12.231 1.00 52.59 89 CYS A CA 1
ATOM 707 C C . CYS A 1 89 ? 24.546 -9.835 -10.742 1.00 52.59 89 CYS A C 1
ATOM 709 O O . CYS A 1 89 ? 23.614 -9.626 -9.967 1.00 52.59 89 CYS A O 1
ATOM 711 N N . PHE A 1 90 ? 25.732 -10.265 -10.309 1.00 47.56 90 PHE A N 1
ATOM 712 C CA . PHE A 1 90 ? 25.954 -10.576 -8.895 1.00 47.56 90 PHE A CA 1
ATOM 713 C C . PHE A 1 90 ? 26.162 -9.332 -8.025 1.00 47.56 90 PHE A C 1
ATOM 715 O O . PHE A 1 90 ? 25.903 -9.387 -6.824 1.00 47.56 90 PHE A O 1
ATOM 722 N N . ILE A 1 91 ? 26.575 -8.200 -8.607 1.00 49.22 91 ILE A N 1
ATOM 723 C CA . ILE A 1 91 ? 26.938 -7.004 -7.830 1.00 49.22 91 ILE A CA 1
ATOM 724 C C . ILE A 1 91 ? 25.706 -6.130 -7.532 1.00 49.22 91 ILE A C 1
ATOM 726 O O . ILE A 1 91 ? 25.684 -5.412 -6.537 1.00 49.22 91 ILE A O 1
ATOM 730 N N . TYR A 1 92 ? 24.631 -6.238 -8.324 1.00 50.12 92 TYR A N 1
ATOM 731 C CA . TYR A 1 92 ? 23.458 -5.363 -8.178 1.00 50.12 92 TYR A CA 1
ATOM 732 C C . TYR A 1 92 ? 22.328 -5.907 -7.282 1.00 50.12 92 TYR A C 1
ATOM 734 O O . TYR A 1 92 ? 21.389 -5.174 -6.973 1.00 50.12 92 TYR A O 1
ATOM 742 N N . ASN A 1 93 ? 22.351 -7.187 -6.881 1.00 52.06 93 ASN A N 1
ATOM 743 C CA . ASN A 1 93 ? 21.074 -7.891 -6.686 1.00 52.06 93 ASN A CA 1
ATOM 744 C C . ASN A 1 93 ? 20.956 -8.853 -5.491 1.00 52.06 93 ASN A C 1
ATOM 746 O O . ASN A 1 93 ? 20.267 -9.864 -5.594 1.00 52.06 93 ASN A O 1
ATOM 750 N N . ARG A 1 94 ? 21.526 -8.540 -4.318 1.00 46.22 94 ARG A N 1
ATOM 751 C CA . ARG A 1 94 ? 21.123 -9.255 -3.080 1.00 46.22 94 ARG A CA 1
ATOM 752 C C . ARG A 1 94 ? 20.269 -8.425 -2.126 1.00 46.22 94 ARG A C 1
ATOM 754 O O . ARG A 1 94 ? 19.282 -8.937 -1.611 1.00 46.22 94 ARG A O 1
ATOM 761 N N . ALA A 1 95 ? 20.583 -7.143 -1.941 1.00 44.19 95 ALA A N 1
ATOM 762 C CA . ALA A 1 95 ? 19.804 -6.270 -1.058 1.00 44.19 95 ALA A CA 1
ATOM 763 C C . ALA A 1 95 ? 18.600 -5.618 -1.767 1.00 44.19 95 ALA A C 1
ATOM 765 O O . ALA A 1 95 ? 17.521 -5.523 -1.179 1.00 44.19 95 ALA A O 1
ATOM 766 N N . SER A 1 96 ? 18.752 -5.234 -3.040 1.00 50.91 96 SER A N 1
ATOM 767 C CA . SER A 1 96 ? 17.699 -4.554 -3.811 1.00 50.91 96 SER A CA 1
ATOM 768 C C . SER A 1 96 ? 16.629 -5.509 -4.340 1.00 50.91 96 SER A C 1
ATOM 770 O O . SER A 1 96 ? 15.458 -5.170 -4.301 1.00 50.91 96 SER A O 1
ATOM 772 N N . SER A 1 97 ? 16.984 -6.729 -4.762 1.00 49.97 97 SER A N 1
ATOM 773 C CA . SER A 1 97 ? 16.017 -7.658 -5.373 1.00 49.97 97 SER A CA 1
ATOM 774 C C . SER A 1 97 ? 14.933 -8.124 -4.403 1.00 49.97 97 SER A C 1
ATOM 776 O O . SER A 1 97 ? 13.752 -8.043 -4.712 1.00 49.97 97 SER A O 1
ATOM 778 N N . ILE A 1 98 ? 15.303 -8.567 -3.197 1.00 48.66 98 ILE A N 1
ATOM 779 C CA . ILE A 1 98 ? 14.330 -9.127 -2.243 1.00 48.66 98 ILE A CA 1
ATOM 780 C C . ILE A 1 98 ? 13.462 -8.022 -1.633 1.00 48.66 98 ILE A C 1
ATOM 782 O O . ILE A 1 98 ? 12.255 -8.207 -1.474 1.00 48.66 98 ILE A O 1
ATOM 786 N N . SER A 1 99 ? 14.047 -6.859 -1.332 1.00 50.72 99 SER A N 1
ATOM 787 C CA . SER A 1 99 ? 13.298 -5.704 -0.825 1.00 50.72 99 SER A CA 1
ATOM 788 C C . SER A 1 99 ? 12.358 -5.116 -1.888 1.00 50.72 99 SER A C 1
ATOM 790 O O . SER A 1 99 ? 11.214 -4.795 -1.567 1.00 50.72 99 SER A O 1
ATOM 792 N N . TYR A 1 100 ? 12.781 -5.071 -3.157 1.00 49.25 100 TYR A N 1
ATOM 793 C CA . TYR A 1 100 ? 11.955 -4.628 -4.284 1.00 49.25 100 TYR A CA 1
ATOM 794 C C . TYR A 1 100 ? 10.847 -5.634 -4.612 1.00 49.25 100 TYR A C 1
ATOM 796 O O . TYR A 1 100 ? 9.689 -5.242 -4.681 1.00 49.25 100 TYR A O 1
ATOM 804 N N . LEU A 1 101 ? 11.147 -6.936 -4.687 1.00 46.78 101 LEU A N 1
ATOM 805 C CA . LEU A 1 101 ? 10.147 -7.998 -4.877 1.00 46.78 101 LEU A CA 1
ATOM 806 C C . LEU A 1 101 ? 9.114 -8.030 -3.739 1.00 46.78 101 LEU A C 1
ATOM 808 O O . LEU A 1 101 ? 7.925 -8.200 -3.997 1.00 46.78 101 LEU A O 1
ATOM 812 N N . SER A 1 102 ? 9.541 -7.787 -2.495 1.00 49.41 102 SER A N 1
ATOM 813 C CA . SER A 1 102 ? 8.644 -7.708 -1.330 1.00 49.41 102 SER A CA 1
ATOM 814 C C . SER A 1 102 ? 7.775 -6.446 -1.313 1.00 49.41 102 SER A C 1
ATOM 816 O O . SER A 1 102 ? 6.729 -6.438 -0.666 1.00 49.41 102 SER A O 1
ATOM 818 N N . SER A 1 103 ? 8.197 -5.377 -1.996 1.00 48.84 103 SER A N 1
ATOM 819 C CA . SER A 1 103 ? 7.4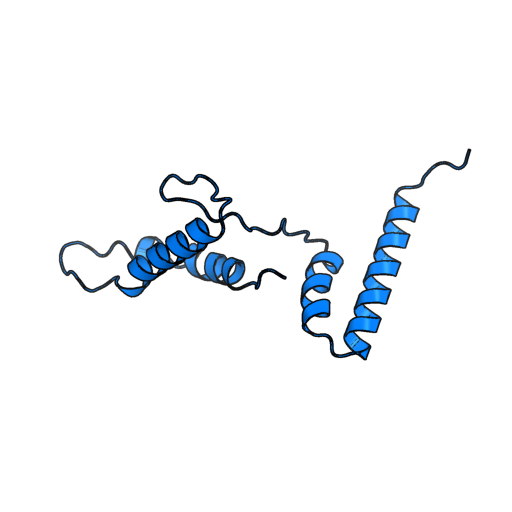04 -4.154 -2.175 1.00 48.84 103 SER A CA 1
ATOM 820 C C . SER A 1 103 ? 6.494 -4.228 -3.408 1.00 48.84 103 SER A C 1
ATOM 822 O O . SER A 1 103 ? 5.431 -3.620 -3.407 1.00 48.84 103 SER A O 1
ATOM 824 N N . ALA A 1 104 ? 6.902 -4.985 -4.428 1.00 45.09 104 ALA A N 1
ATOM 825 C CA . ALA A 1 104 ? 6.262 -5.142 -5.733 1.00 45.09 104 ALA A CA 1
ATOM 826 C C . ALA A 1 104 ? 5.160 -6.203 -5.781 1.00 45.09 104 ALA A C 1
ATOM 828 O O . ALA A 1 104 ? 4.162 -6.034 -6.472 1.00 45.09 104 ALA A O 1
ATOM 829 N N . MET A 1 105 ? 5.351 -7.311 -5.058 1.00 40.03 105 MET A N 1
ATOM 830 C CA . MET A 1 105 ? 4.348 -8.369 -4.921 1.00 40.03 105 MET A CA 1
ATOM 831 C C . MET A 1 105 ? 3.369 -8.102 -3.775 1.00 40.03 105 MET A C 1
ATOM 833 O O . MET A 1 105 ? 2.520 -8.946 -3.492 1.00 40.03 105 MET A O 1
ATOM 837 N N . ARG A 1 106 ? 3.440 -6.928 -3.123 1.00 42.50 106 ARG A N 1
ATOM 838 C CA . ARG A 1 106 ? 2.281 -6.437 -2.375 1.00 42.50 106 ARG A CA 1
ATOM 839 C C . ARG A 1 106 ? 1.198 -6.153 -3.402 1.00 42.50 106 ARG A C 1
ATOM 841 O O . ARG A 1 106 ? 1.414 -5.291 -4.252 1.00 42.50 106 ARG A O 1
ATOM 848 N N . PRO A 1 107 ? 0.069 -6.868 -3.376 1.00 28.81 107 PRO A N 1
ATOM 849 C CA . PRO A 1 107 ? -0.977 -6.570 -4.326 1.00 28.81 107 PRO A CA 1
ATOM 850 C C . PRO A 1 107 ? -1.469 -5.134 -4.070 1.00 28.81 107 PRO A C 1
ATOM 852 O O . PRO A 1 107 ? -1.406 -4.655 -2.934 1.00 28.81 107 PRO A O 1
ATOM 855 N N . ALA A 1 108 ? -1.907 -4.453 -5.134 1.00 38.66 108 ALA A N 1
ATOM 856 C CA . ALA A 1 108 ? -2.530 -3.131 -5.078 1.00 38.66 108 ALA A CA 1
ATOM 857 C C . ALA A 1 108 ? -3.869 -3.256 -4.368 1.00 38.66 108 ALA A C 1
ATOM 859 O O . ALA A 1 108 ? -4.818 -3.838 -4.898 1.00 38.66 108 ALA A O 1
ATOM 860 N N . PHE A 1 109 ? -3.867 -2.878 -3.104 1.00 35.91 109 PHE A N 1
ATOM 861 C CA . PHE A 1 109 ? -4.821 -3.397 -2.159 1.00 35.91 109 PHE A CA 1
ATOM 862 C C . PHE A 1 109 ? -4.616 -2.508 -0.921 1.00 35.91 109 PHE A C 1
ATOM 864 O O . PHE A 1 109 ? -3.450 -2.390 -0.459 1.00 35.91 109 PHE A O 1
#

Foldseek 3Di:
DDDDDPVVVVVVVQVVLVVQCVVCVVVVVVVSVVVSVCVNVVPPPVLCQQQADPVRHGDPDPVVSVVSVVVVVCCLVCQPVDPDDDRPNVVPDDPCPVVVCVSVPPPPD